Protein AF-A0A411LG34-F1 (afdb_monomer_lite)

Radius of gyration: 16.05 Å; chains: 1; bounding box: 43×27×37 Å

Organism: Sphingomonas paucimobilis (NCBI:txid13689)

Foldseek 3Di:
DDDDPVRVLVVLLVVLVVLQVPDDPVCNVVSVVVSVVSVVVSVLSVQCVVLVVCVVVPRNPSNVVSCVVVVVVPVPDDD

Structure (mmCIF, N/CA/C/O backbone):
data_AF-A0A411LG34-F1
#
_entry.id   AF-A0A411LG34-F1
#
loop_
_atom_site.group_PDB
_atom_site.id
_atom_site.type_symbol
_atom_site.label_atom_id
_atom_site.label_alt_id
_atom_site.label_comp_id
_atom_site.label_asym_id
_atom_site.label_entity_id
_atom_site.label_seq_id
_atom_site.pdbx_PDB_ins_code
_atom_site.Cartn_x
_atom_site.Cartn_y
_atom_site.Cartn_z
_atom_site.occupancy
_atom_site.B_iso_or_equiv
_atom_site.auth_seq_id
_atom_site.auth_comp_id
_atom_site.auth_asym_id
_atom_site.auth_atom_id
_atom_site.pdbx_PDB_model_num
ATOM 1 N N . MET A 1 1 ? -14.781 -9.487 -13.165 1.00 47.72 1 MET A N 1
ATOM 2 C CA . MET A 1 1 ? -14.302 -9.973 -11.854 1.00 47.72 1 MET A CA 1
ATOM 3 C C . MET A 1 1 ? -13.189 -9.034 -11.416 1.00 47.72 1 MET A C 1
ATOM 5 O O . MET A 1 1 ? -12.200 -8.947 -12.130 1.00 47.72 1 MET A O 1
ATOM 9 N N . TYR A 1 2 ? -13.391 -8.247 -10.357 1.00 55.53 2 TYR A N 1
ATOM 10 C CA . TYR A 1 2 ? -12.357 -7.332 -9.857 1.00 55.53 2 TYR A CA 1
ATOM 11 C C . TYR A 1 2 ? -11.288 -8.127 -9.099 1.00 55.53 2 TYR A C 1
ATOM 13 O O . TYR A 1 2 ? -11.627 -9.049 -8.356 1.00 55.53 2 TYR A O 1
ATOM 21 N N . ALA A 1 3 ? -10.011 -7.799 -9.311 1.00 70.50 3 ALA A N 1
ATOM 22 C CA . ALA A 1 3 ? -8.912 -8.403 -8.565 1.00 70.50 3 ALA A CA 1
ATOM 23 C C . ALA A 1 3 ? -9.016 -8.021 -7.082 1.00 70.50 3 ALA A C 1
ATOM 25 O O . ALA A 1 3 ? -9.332 -6.876 -6.751 1.00 70.50 3 ALA A O 1
ATOM 26 N N . THR A 1 4 ? -8.746 -8.968 -6.183 1.00 88.12 4 THR A N 1
ATOM 27 C CA . THR A 1 4 ? -8.660 -8.649 -4.752 1.00 88.12 4 THR A CA 1
ATOM 28 C C . THR A 1 4 ? -7.456 -7.742 -4.490 1.00 88.12 4 THR A C 1
ATOM 30 O O . THR A 1 4 ? -6.478 -7.766 -5.239 1.00 88.12 4 THR A O 1
ATOM 33 N N . LEU A 1 5 ? -7.479 -6.970 -3.398 1.00 87.50 5 LEU A N 1
ATOM 34 C CA . LEU A 1 5 ? -6.352 -6.109 -3.013 1.00 87.50 5 LEU A CA 1
ATOM 35 C C . LEU A 1 5 ? -5.022 -6.882 -2.983 1.00 87.50 5 LEU A C 1
ATOM 37 O O . LEU A 1 5 ? -4.014 -6.427 -3.516 1.00 87.50 5 LEU A O 1
ATOM 41 N N . THR A 1 6 ? -5.041 -8.092 -2.422 1.00 88.31 6 THR A N 1
ATOM 42 C CA . THR A 1 6 ? -3.881 -8.989 -2.376 1.00 88.31 6 THR A CA 1
ATOM 43 C C . THR A 1 6 ? -3.383 -9.373 -3.771 1.00 88.31 6 THR A C 1
ATOM 45 O O . THR A 1 6 ? -2.176 -9.381 -4.001 1.00 88.31 6 THR A O 1
ATOM 48 N N . GLN A 1 7 ? -4.283 -9.661 -4.718 1.00 92.19 7 GLN A N 1
ATOM 49 C CA . GLN A 1 7 ? -3.907 -9.968 -6.103 1.00 92.19 7 GLN A CA 1
ATOM 50 C C . GLN A 1 7 ? -3.272 -8.757 -6.796 1.00 92.19 7 GLN A C 1
ATOM 52 O O . GLN A 1 7 ? -2.248 -8.909 -7.460 1.00 92.19 7 GLN A O 1
ATOM 57 N N . SER A 1 8 ? -3.826 -7.558 -6.597 1.00 92.69 8 SER A N 1
ATOM 58 C CA . SER A 1 8 ? -3.277 -6.316 -7.153 1.00 92.69 8 SER A CA 1
ATOM 59 C C . SER A 1 8 ? -1.884 -6.000 -6.599 1.00 92.69 8 SER A C 1
ATOM 61 O O . SER A 1 8 ? -0.978 -5.675 -7.365 1.00 92.69 8 SER A O 1
ATOM 63 N N . LEU A 1 9 ? -1.671 -6.166 -5.287 1.00 93.25 9 LEU A N 1
ATOM 64 C CA . LEU A 1 9 ? -0.354 -5.975 -4.670 1.00 93.25 9 LEU A CA 1
ATOM 65 C C . LEU A 1 9 ? 0.661 -7.002 -5.178 1.00 93.25 9 LEU A C 1
ATOM 67 O O . LEU A 1 9 ? 1.791 -6.641 -5.499 1.00 93.25 9 LEU A O 1
ATOM 71 N N . ARG A 1 10 ? 0.247 -8.264 -5.340 1.00 93.19 10 ARG A N 1
ATOM 72 C CA . ARG A 1 10 ? 1.121 -9.307 -5.886 1.00 93.19 10 ARG A CA 1
ATOM 73 C C . ARG A 1 10 ? 1.512 -9.033 -7.337 1.00 93.19 10 ARG A C 1
ATOM 75 O O . ARG A 1 10 ? 2.661 -9.250 -7.713 1.00 93.19 10 ARG A O 1
ATOM 82 N N .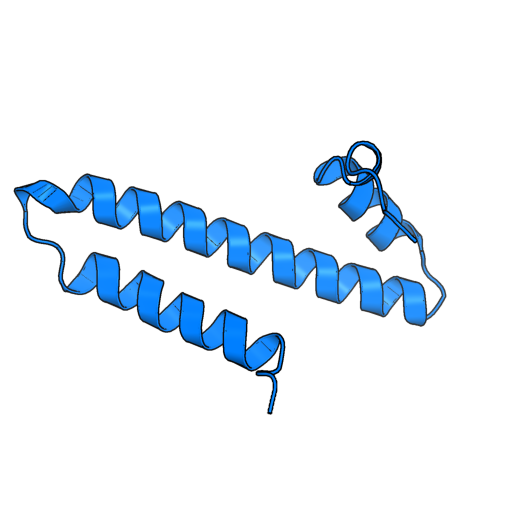 ALA A 1 11 ? 0.584 -8.535 -8.151 1.00 93.06 11 ALA A N 1
ATOM 83 C CA . ALA A 1 11 ? 0.890 -8.109 -9.512 1.00 93.06 11 ALA A CA 1
ATOM 84 C C . ALA A 1 11 ? 1.917 -6.963 -9.518 1.00 93.06 11 ALA A C 1
ATOM 86 O O . ALA A 1 11 ? 2.859 -6.988 -10.310 1.00 93.06 11 ALA A O 1
ATOM 87 N N . LEU A 1 12 ? 1.787 -6.006 -8.595 1.00 93.19 12 LEU A N 1
ATOM 88 C CA . LEU A 1 12 ? 2.718 -4.886 -8.471 1.00 93.19 12 LEU A CA 1
ATOM 89 C C . LEU A 1 12 ? 4.131 -5.334 -8.060 1.00 93.19 12 LEU A C 1
ATOM 91 O O . LEU A 1 12 ? 5.107 -4.815 -8.595 1.00 93.19 12 LEU A O 1
ATOM 95 N N . GLU A 1 13 ? 4.262 -6.338 -7.187 1.00 94.19 13 GLU A N 1
ATOM 96 C CA . GLU A 1 13 ? 5.558 -6.957 -6.860 1.00 94.19 13 GLU A CA 1
ATOM 97 C C . GLU A 1 13 ? 6.228 -7.574 -8.095 1.00 94.19 13 GLU A C 1
ATOM 99 O O . GLU A 1 13 ? 7.420 -7.372 -8.328 1.00 94.19 13 GLU A O 1
ATOM 104 N N . VAL A 1 14 ? 5.458 -8.286 -8.925 1.00 95.38 14 VAL A N 1
ATOM 105 C CA . VAL A 1 14 ? 5.971 -8.893 -10.163 1.00 95.38 14 VAL A CA 1
ATOM 106 C C . VAL A 1 14 ? 6.448 -7.823 -11.145 1.00 95.38 14 VAL A C 1
ATOM 108 O O . VAL A 1 14 ? 7.512 -7.986 -11.747 1.00 95.38 14 VAL A O 1
ATOM 111 N N . VAL A 1 15 ? 5.692 -6.729 -11.291 1.00 91.44 15 VAL A N 1
ATOM 112 C CA . VAL A 1 15 ? 6.074 -5.591 -12.141 1.00 91.44 15 VAL A CA 1
ATOM 113 C C . VAL A 1 15 ? 7.351 -4.942 -11.617 1.00 91.44 15 VAL A C 1
ATOM 115 O O . VAL A 1 15 ? 8.310 -4.824 -12.375 1.00 91.44 15 VAL A O 1
ATOM 118 N N . ARG A 1 16 ? 7.408 -4.613 -10.321 1.00 93.38 16 ARG A N 1
ATOM 119 C CA . ARG A 1 16 ? 8.583 -4.031 -9.657 1.00 93.38 16 ARG A CA 1
ATOM 120 C C . ARG A 1 16 ? 9.845 -4.852 -9.915 1.00 93.38 16 ARG A C 1
ATOM 122 O O . ARG A 1 16 ? 10.866 -4.318 -10.346 1.00 93.38 16 ARG A O 1
ATOM 129 N N . ASP A 1 17 ? 9.776 -6.155 -9.657 1.00 92.25 17 ASP A N 1
ATOM 130 C CA . ASP A 1 17 ? 10.928 -7.043 -9.802 1.00 92.25 17 ASP A CA 1
ATOM 131 C C . ASP A 1 17 ? 11.289 -7.239 -11.284 1.00 92.25 17 ASP A C 1
ATOM 133 O O . ASP A 1 17 ? 12.456 -7.388 -11.648 1.00 92.25 17 ASP A O 1
ATOM 137 N N . GLY A 1 18 ? 10.284 -7.242 -12.164 1.00 90.56 18 GLY A N 1
ATOM 138 C CA . GLY A 1 18 ? 10.457 -7.305 -13.611 1.00 90.56 18 GLY A CA 1
ATOM 139 C C . GLY A 1 18 ? 11.104 -6.054 -14.209 1.00 90.56 18 GLY A C 1
ATOM 140 O O . GLY A 1 18 ? 11.867 -6.193 -15.165 1.00 90.56 18 GLY A O 1
ATOM 141 N N . ASP A 1 19 ? 10.821 -4.870 -13.666 1.00 89.06 19 ASP A N 1
ATOM 142 C CA . ASP A 1 19 ? 11.380 -3.587 -14.106 1.00 89.06 19 ASP A CA 1
ATOM 143 C C . ASP A 1 19 ? 12.888 -3.528 -13.867 1.00 89.06 19 ASP A C 1
ATOM 145 O O . ASP A 1 19 ? 13.638 -3.171 -14.771 1.00 89.06 19 ASP A O 1
ATOM 149 N N . VAL A 1 20 ? 13.349 -3.948 -12.685 1.00 89.25 20 VAL A N 1
ATOM 150 C CA . VAL A 1 20 ? 14.783 -3.963 -12.357 1.00 89.25 20 VAL A CA 1
ATOM 151 C C . VAL A 1 20 ? 15.516 -5.060 -13.129 1.00 89.25 20 VAL A C 1
ATOM 153 O O . VAL A 1 20 ? 16.557 -4.798 -13.724 1.00 89.25 20 VAL A O 1
ATOM 156 N N . ARG A 1 21 ? 14.967 -6.285 -13.179 1.00 91.94 21 ARG A N 1
ATOM 157 C CA . ARG A 1 21 ? 15.628 -7.428 -13.844 1.00 91.94 21 ARG A CA 1
ATOM 158 C C . ARG A 1 21 ? 15.842 -7.234 -15.344 1.00 91.94 21 ARG A C 1
ATOM 160 O O . ARG A 1 21 ? 16.770 -7.815 -15.894 1.00 91.94 21 ARG A O 1
ATOM 167 N N . ARG A 1 22 ? 14.966 -6.479 -16.013 1.00 90.88 22 ARG A N 1
ATOM 168 C CA . ARG A 1 22 ? 15.010 -6.259 -17.469 1.00 90.88 22 ARG A CA 1
ATOM 169 C C . ARG A 1 22 ? 15.641 -4.921 -17.856 1.00 90.88 22 ARG A C 1
ATOM 171 O O . ARG A 1 22 ? 15.716 -4.621 -19.045 1.00 90.88 22 ARG A O 1
ATOM 178 N N . ALA A 1 23 ? 16.066 -4.113 -16.885 1.00 89.88 23 ALA A N 1
ATOM 179 C CA . ALA A 1 23 ? 16.602 -2.789 -17.159 1.00 89.88 23 ALA A CA 1
ATOM 180 C C . ALA A 1 23 ? 17.941 -2.871 -17.902 1.00 89.88 23 ALA A C 1
ATOM 182 O O . ALA A 1 23 ? 18.877 -3.540 -17.466 1.00 89.88 23 ALA A O 1
ATOM 183 N N . ALA A 1 24 ? 18.052 -2.131 -19.006 1.00 89.56 24 ALA A N 1
ATOM 184 C CA . ALA A 1 24 ? 19.332 -1.908 -19.667 1.00 89.56 24 ALA A CA 1
ATOM 185 C C . ALA A 1 24 ? 20.221 -0.992 -18.799 1.00 89.56 24 ALA A C 1
ATOM 187 O O . ALA A 1 24 ? 19.674 -0.155 -18.069 1.00 89.56 24 ALA A O 1
ATOM 188 N N . PRO A 1 25 ? 21.566 -1.056 -18.912 1.00 89.44 25 PRO A N 1
ATOM 189 C CA . PRO A 1 25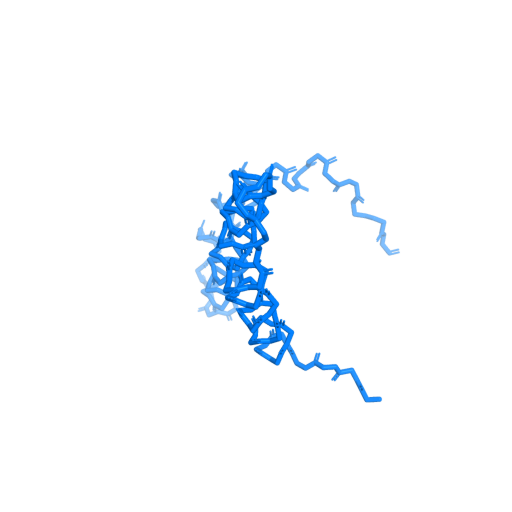 ? 22.481 -0.273 -18.072 1.00 89.44 25 PRO A CA 1
ATOM 190 C C . PRO A 1 25 ? 22.174 1.230 -18.036 1.00 89.44 25 PRO A C 1
ATOM 192 O O . PRO A 1 25 ? 22.203 1.843 -16.972 1.00 89.44 25 PRO A O 1
ATOM 195 N N . LEU A 1 26 ? 21.794 1.810 -19.180 1.00 92.06 26 LEU A N 1
ATOM 196 C CA . LEU A 1 26 ? 21.464 3.236 -19.308 1.00 92.06 26 LEU A CA 1
ATOM 197 C C . LEU A 1 26 ? 20.165 3.637 -18.584 1.00 92.06 26 LEU A C 1
ATOM 199 O O . LEU A 1 26 ? 19.984 4.803 -18.258 1.00 92.06 26 LEU A O 1
ATOM 203 N N . THR A 1 27 ? 19.280 2.677 -18.299 1.00 91.50 27 THR A N 1
ATOM 204 C CA . THR A 1 27 ? 17.962 2.891 -17.663 1.00 91.50 27 THR A CA 1
ATOM 205 C C . THR A 1 27 ? 17.875 2.336 -16.239 1.00 91.50 27 THR A C 1
ATOM 207 O O . THR A 1 27 ? 16.841 2.449 -15.581 1.00 91.50 27 THR A O 1
ATOM 210 N N . LEU A 1 28 ? 18.956 1.730 -15.735 1.00 90.81 28 LEU A N 1
ATOM 211 C CA . LEU A 1 28 ? 18.957 0.994 -14.469 1.00 90.81 28 LEU A CA 1
ATOM 212 C C . LEU A 1 28 ? 18.590 1.886 -13.275 1.00 90.81 28 LEU A C 1
ATOM 214 O O . LEU A 1 28 ? 17.817 1.484 -12.407 1.00 90.81 28 LEU A O 1
ATOM 218 N N 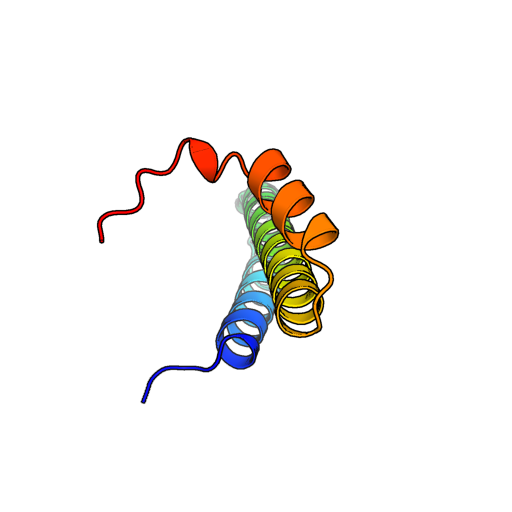. ARG A 1 29 ? 19.083 3.130 -13.260 1.00 93.25 29 ARG A N 1
ATOM 219 C CA . ARG A 1 29 ? 18.756 4.109 -12.212 1.00 93.25 29 ARG A CA 1
ATOM 220 C C . ARG A 1 29 ? 17.260 4.421 -12.162 1.00 93.25 29 ARG A C 1
ATOM 222 O O . ARG A 1 29 ? 16.680 4.463 -11.081 1.00 93.25 29 ARG A O 1
ATOM 229 N 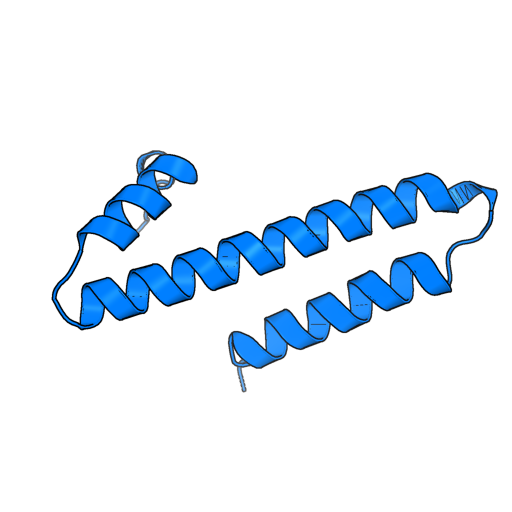N . GLU A 1 30 ? 16.634 4.623 -13.317 1.00 93.69 30 GLU A N 1
ATOM 230 C CA . GLU A 1 30 ? 15.199 4.903 -13.407 1.00 93.69 30 GLU A CA 1
ATOM 231 C C . GLU A 1 30 ? 14.362 3.683 -13.021 1.00 93.69 30 GLU A C 1
ATOM 233 O O . GLU A 1 30 ? 13.367 3.820 -12.312 1.00 93.69 30 GLU A O 1
ATOM 238 N N . ALA A 1 31 ? 14.785 2.484 -13.432 1.00 93.31 31 ALA A N 1
ATOM 239 C CA . ALA A 1 31 ? 14.134 1.240 -13.037 1.00 93.31 31 ALA A CA 1
ATOM 240 C C . ALA A 1 31 ? 14.171 1.038 -11.514 1.00 93.31 31 ALA A C 1
ATOM 242 O O . ALA A 1 31 ? 13.149 0.705 -10.915 1.00 93.31 31 ALA A O 1
ATOM 243 N N . HIS A 1 32 ? 15.303 1.324 -10.861 1.00 93.44 32 HIS A N 1
ATOM 244 C CA . HIS A 1 32 ? 15.389 1.314 -9.399 1.00 93.44 32 HIS A CA 1
ATOM 245 C C . HIS A 1 32 ? 14.504 2.377 -8.744 1.00 93.44 32 HIS A C 1
ATOM 247 O O . HIS A 1 32 ? 13.853 2.084 -7.742 1.00 93.44 32 HIS A O 1
ATOM 253 N N . ALA A 1 33 ? 14.437 3.588 -9.305 1.00 93.44 33 ALA A N 1
ATOM 254 C CA . ALA A 1 33 ? 13.560 4.638 -8.790 1.00 93.44 33 ALA A CA 1
ATOM 255 C C . ALA A 1 33 ? 12.081 4.221 -8.857 1.00 93.44 33 ALA A C 1
ATOM 257 O O . ALA A 1 33 ? 11.370 4.309 -7.856 1.00 93.44 33 ALA A O 1
ATOM 258 N N . ARG A 1 34 ? 11.626 3.678 -9.996 1.00 93.31 34 ARG A N 1
ATOM 259 C CA . ARG A 1 34 ? 10.266 3.126 -10.125 1.00 93.31 34 ARG A CA 1
ATOM 260 C C . ARG A 1 34 ? 10.027 1.982 -9.147 1.00 93.31 34 ARG A C 1
ATOM 262 O O . ARG A 1 34 ? 8.981 1.940 -8.502 1.00 93.31 34 ARG A O 1
ATOM 269 N N . ALA A 1 35 ? 11.004 1.095 -8.976 1.00 93.44 35 ALA A N 1
ATOM 270 C CA . ALA A 1 35 ? 10.874 -0.020 -8.052 1.00 93.44 35 ALA A CA 1
ATOM 271 C C . ALA A 1 35 ? 10.757 0.428 -6.583 1.00 93.44 35 ALA A C 1
ATOM 273 O O . ALA A 1 35 ? 10.001 -0.165 -5.807 1.00 93.44 35 ALA A O 1
ATOM 274 N N . ALA A 1 36 ? 11.460 1.497 -6.204 1.00 93.38 36 ALA A N 1
ATOM 275 C CA . ALA A 1 36 ? 11.344 2.113 -4.887 1.00 93.38 36 ALA A CA 1
ATOM 276 C C . ALA A 1 36 ? 9.951 2.726 -4.670 1.00 93.38 36 ALA A C 1
ATOM 278 O O . ALA A 1 36 ? 9.331 2.472 -3.638 1.00 93.38 36 ALA A O 1
ATOM 279 N N . ILE A 1 37 ? 9.419 3.446 -5.667 1.00 93.44 37 ILE A N 1
ATOM 280 C CA . ILE A 1 37 ? 8.054 3.997 -5.631 1.00 93.44 37 ILE A CA 1
ATOM 281 C C . ILE A 1 37 ? 7.025 2.875 -5.444 1.00 93.44 37 ILE A C 1
ATOM 283 O O . ILE A 1 37 ? 6.178 2.956 -4.557 1.00 93.44 37 ILE A O 1
ATOM 287 N N . MET A 1 38 ? 7.125 1.791 -6.222 1.00 95.12 38 MET A N 1
ATOM 288 C CA . MET A 1 38 ? 6.216 0.644 -6.101 1.00 95.12 38 MET A CA 1
ATOM 289 C C . MET A 1 38 ? 6.318 -0.026 -4.728 1.00 95.12 38 MET A C 1
ATOM 291 O O . MET A 1 38 ? 5.304 -0.392 -4.145 1.00 95.12 38 MET A O 1
ATOM 295 N N . THR A 1 39 ? 7.529 -0.150 -4.178 1.00 95.19 39 THR A N 1
ATOM 296 C CA . THR A 1 39 ? 7.741 -0.701 -2.829 1.00 95.19 39 THR A CA 1
ATOM 297 C C . THR A 1 39 ? 7.056 0.153 -1.770 1.00 95.19 39 THR A C 1
ATOM 299 O O . THR A 1 39 ? 6.394 -0.383 -0.883 1.00 95.19 39 THR A O 1
ATOM 302 N N . HIS A 1 40 ? 7.167 1.476 -1.888 1.00 93.75 40 HIS A N 1
ATOM 303 C CA . HIS A 1 40 ? 6.499 2.397 -0.982 1.00 93.75 40 HIS A CA 1
ATOM 304 C C . HIS A 1 40 ? 4.973 2.301 -1.101 1.00 93.75 40 HIS A C 1
ATOM 306 O O . HIS A 1 40 ? 4.295 2.168 -0.087 1.00 93.75 40 HIS A O 1
ATOM 312 N N . ALA A 1 41 ? 4.435 2.257 -2.324 1.00 92.31 41 ALA A N 1
ATOM 313 C CA . ALA A 1 41 ? 3.002 2.093 -2.563 1.00 92.31 41 ALA A CA 1
ATOM 314 C C . ALA A 1 41 ? 2.451 0.784 -1.966 1.00 92.31 41 ALA A C 1
ATOM 316 O O . ALA A 1 41 ? 1.398 0.790 -1.324 1.00 92.31 41 ALA A O 1
ATOM 317 N N . ILE A 1 42 ? 3.179 -0.331 -2.115 1.00 94.19 42 ILE A N 1
ATOM 318 C CA . ILE A 1 42 ? 2.815 -1.618 -1.500 1.00 94.19 42 ILE A CA 1
ATOM 319 C C . ILE A 1 42 ? 2.798 -1.486 0.027 1.00 94.19 42 ILE A C 1
ATOM 321 O O . ILE A 1 42 ? 1.818 -1.870 0.665 1.00 94.19 42 ILE A O 1
ATOM 325 N N . GLY A 1 43 ? 3.857 -0.914 0.607 1.00 92.62 43 GLY A N 1
ATOM 326 C CA . GLY A 1 43 ? 3.988 -0.733 2.053 1.00 92.62 43 GLY A CA 1
ATOM 327 C C . GLY A 1 43 ? 2.858 0.106 2.650 1.00 92.62 43 GLY A C 1
ATOM 328 O O . GLY A 1 43 ? 2.194 -0.340 3.584 1.00 92.62 43 GLY A O 1
ATOM 329 N N . VAL A 1 44 ? 2.588 1.272 2.059 1.00 93.00 44 VAL A N 1
ATOM 330 C CA . VAL A 1 44 ? 1.490 2.168 2.458 1.00 93.00 44 VAL A CA 1
ATOM 331 C C . VAL A 1 44 ? 0.141 1.454 2.388 1.00 93.00 44 VAL A C 1
ATOM 333 O O . VAL A 1 44 ? -0.661 1.536 3.317 1.00 93.00 44 VAL A O 1
ATOM 336 N N . THR A 1 45 ? -0.103 0.693 1.321 1.00 93.81 45 THR A N 1
ATOM 337 C CA . THR A 1 45 ? -1.372 -0.025 1.149 1.00 93.81 45 THR A CA 1
ATOM 338 C C . THR A 1 45 ? -1.573 -1.097 2.222 1.00 93.81 45 THR A C 1
ATOM 340 O O . THR A 1 45 ? -2.672 -1.241 2.758 1.00 93.81 45 THR A O 1
ATOM 343 N N . LEU A 1 46 ? -0.519 -1.839 2.574 1.00 91.94 46 LEU A N 1
ATOM 344 C CA . LEU A 1 46 ? -0.577 -2.846 3.638 1.00 91.94 46 LEU A CA 1
ATOM 345 C C . LEU A 1 46 ? -0.800 -2.213 5.016 1.00 91.94 46 LEU A C 1
ATOM 347 O O . LEU A 1 46 ? -1.580 -2.741 5.808 1.00 91.94 46 LEU A O 1
ATOM 351 N N . GLN A 1 47 ? -0.159 -1.074 5.290 1.00 91.88 47 GLN A N 1
ATOM 352 C CA . GLN A 1 47 ? -0.371 -0.311 6.523 1.00 91.88 47 GLN A CA 1
ATOM 353 C C . GLN A 1 47 ? -1.819 0.174 6.633 1.00 91.88 47 GLN A C 1
ATOM 355 O O . GLN A 1 47 ? -2.446 -0.010 7.675 1.00 91.88 47 GLN A O 1
ATOM 360 N N . LEU A 1 48 ? -2.380 0.711 5.546 1.00 92.00 48 LEU A N 1
ATOM 361 C CA . LEU A 1 48 ? -3.776 1.139 5.508 1.00 92.00 48 LEU A CA 1
ATOM 362 C C . LEU A 1 48 ? -4.735 -0.042 5.705 1.00 92.00 48 LEU A C 1
ATOM 364 O O . LEU A 1 48 ? -5.660 0.048 6.506 1.00 92.00 48 LEU A O 1
ATOM 368 N N . ALA A 1 49 ? -4.497 -1.174 5.037 1.00 92.25 49 ALA A N 1
ATOM 369 C CA . ALA A 1 49 ? -5.316 -2.374 5.206 1.00 92.25 49 ALA A CA 1
ATOM 370 C C . ALA A 1 49 ? -5.300 -2.888 6.658 1.00 92.25 49 ALA A C 1
ATOM 372 O O . ALA A 1 49 ? -6.341 -3.276 7.194 1.00 92.25 49 ALA A O 1
ATOM 373 N N . ALA A 1 50 ? -4.137 -2.861 7.318 1.00 91.38 50 ALA A N 1
ATOM 374 C CA . ALA A 1 50 ? -4.012 -3.213 8.730 1.00 91.38 50 ALA A CA 1
ATOM 375 C C . ALA A 1 50 ? -4.771 -2.230 9.636 1.00 91.38 50 ALA A C 1
ATOM 377 O O . ALA A 1 50 ? -5.480 -2.658 10.547 1.00 91.38 50 ALA A O 1
ATOM 378 N N . ALA A 1 51 ? -4.678 -0.931 9.353 1.00 93.56 51 ALA A N 1
ATOM 379 C CA . ALA A 1 51 ? -5.367 0.110 10.104 1.00 93.56 51 ALA A CA 1
ATOM 380 C C . ALA A 1 51 ? -6.898 0.014 9.974 1.00 93.56 51 ALA A C 1
ATOM 382 O O . ALA A 1 51 ? -7.608 0.087 10.975 1.00 93.56 51 ALA A O 1
ATOM 383 N N . VAL A 1 52 ? -7.410 -0.247 8.765 1.00 92.38 52 VAL A N 1
ATOM 384 C CA . VAL A 1 52 ? -8.841 -0.505 8.520 1.00 92.38 52 VAL A CA 1
ATOM 385 C C . VAL A 1 52 ? -9.313 -1.738 9.288 1.00 92.38 52 VAL A C 1
ATOM 387 O O . VAL A 1 52 ? -10.392 -1.724 9.879 1.00 92.38 52 VAL A O 1
ATOM 390 N N . LYS A 1 53 ? -8.501 -2.800 9.332 1.00 93.94 53 LYS A N 1
ATOM 391 C CA . LYS A 1 53 ? -8.830 -4.008 10.096 1.00 93.94 53 LYS A CA 1
ATOM 392 C C . LYS A 1 53 ? -8.916 -3.734 11.602 1.00 93.94 53 LYS A C 1
ATOM 394 O O . LYS A 1 53 ? -9.823 -4.256 12.244 1.00 93.94 53 LYS A O 1
ATOM 399 N N . ALA A 1 54 ? -8.005 -2.932 12.157 1.00 93.75 54 ALA A N 1
ATOM 400 C CA . ALA A 1 54 ? -8.053 -2.523 13.562 1.00 93.75 54 ALA A CA 1
ATOM 401 C C . ALA A 1 54 ? -9.305 -1.682 13.865 1.00 93.75 54 ALA A C 1
ATOM 403 O O . ALA A 1 54 ? -10.022 -1.973 14.822 1.00 93.75 54 ALA A O 1
ATOM 404 N N . ALA A 1 55 ? -9.638 -0.733 12.984 1.00 94.81 55 ALA A N 1
ATOM 405 C CA . ALA A 1 55 ? -10.837 0.091 13.119 1.00 94.81 55 ALA A CA 1
ATOM 406 C C . ALA A 1 55 ? -12.122 -0.745 13.079 1.00 94.81 55 ALA A C 1
ATOM 408 O O . ALA A 1 55 ? -13.001 -0.566 13.919 1.00 94.81 55 ALA A O 1
ATOM 409 N N . ALA A 1 56 ? -12.207 -1.717 12.167 1.00 94.69 56 ALA A N 1
ATOM 410 C CA . ALA 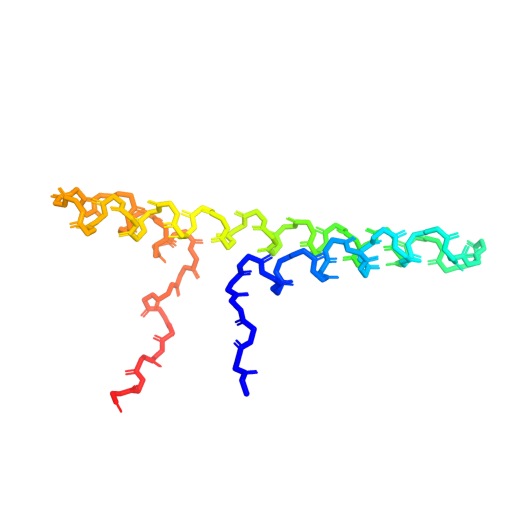A 1 56 ? -13.325 -2.658 12.108 1.00 94.69 56 ALA A CA 1
ATOM 411 C C . ALA A 1 56 ? -13.440 -3.539 13.368 1.00 94.69 56 ALA A C 1
ATOM 413 O O . ALA A 1 56 ? -14.527 -4.016 13.685 1.00 94.69 56 ALA A O 1
ATOM 414 N N . ALA A 1 57 ? -12.337 -3.742 14.096 1.00 97.25 57 ALA A N 1
ATOM 415 C CA . ALA A 1 57 ? -12.306 -4.436 15.382 1.00 97.25 57 ALA A CA 1
ATOM 416 C C . ALA A 1 57 ? -12.573 -3.513 16.591 1.00 97.25 57 ALA A C 1
ATOM 418 O O . ALA A 1 57 ? -12.551 -3.987 17.725 1.00 97.25 57 ALA A O 1
ATOM 419 N N . GLY A 1 58 ? -12.839 -2.221 16.366 1.00 97.12 58 GLY A N 1
ATOM 420 C CA . GLY A 1 58 ? -13.185 -1.248 17.404 1.00 97.12 58 GLY A CA 1
ATOM 421 C C . GLY A 1 58 ? -12.038 -0.352 17.880 1.00 97.12 58 GLY A C 1
ATOM 422 O O . GLY A 1 58 ? -12.270 0.480 18.753 1.00 97.12 58 GLY A O 1
ATOM 423 N N . ASP A 1 59 ? -10.834 -0.472 17.313 1.00 96.75 59 ASP A N 1
ATOM 424 C CA . ASP A 1 59 ? -9.716 0.444 17.578 1.00 96.75 59 ASP A CA 1
ATOM 425 C C . ASP A 1 59 ? -9.482 1.376 16.375 1.00 96.75 59 ASP A C 1
ATOM 427 O O . ASP A 1 59 ? -8.799 0.999 15.418 1.00 96.75 59 ASP A O 1
ATOM 431 N N . PRO A 1 60 ? -10.048 2.596 16.378 1.00 94.75 60 PRO A N 1
ATOM 432 C CA . PRO A 1 60 ? -9.906 3.529 15.265 1.00 94.75 60 PRO A CA 1
ATOM 433 C C . PRO A 1 60 ? -8.563 4.274 15.254 1.00 94.75 60 PRO A C 1
ATOM 435 O O . PRO A 1 60 ? -8.257 4.933 14.257 1.00 94.75 60 PRO A O 1
ATOM 438 N N . ALA A 1 61 ? -7.753 4.207 16.320 1.00 95.19 61 ALA A N 1
ATOM 439 C CA . ALA A 1 61 ? -6.541 5.020 16.435 1.00 95.19 61 ALA A CA 1
ATOM 440 C C . ALA A 1 61 ? -5.527 4.773 15.295 1.00 95.19 61 ALA A C 1
ATOM 442 O O . ALA A 1 61 ? -5.031 5.753 14.728 1.00 95.19 61 ALA A O 1
ATOM 443 N N . PRO A 1 62 ? -5.267 3.522 14.858 1.00 92.94 62 PRO A N 1
ATOM 444 C CA . PRO A 1 62 ? -4.404 3.258 13.709 1.00 92.94 62 PRO A CA 1
ATOM 445 C C . PRO A 1 62 ? -4.926 3.864 12.400 1.00 92.94 62 PRO A C 1
ATOM 447 O O . PRO A 1 62 ? -4.133 4.336 11.587 1.00 92.94 62 PRO A O 1
ATOM 450 N N . ALA A 1 63 ? -6.246 3.869 12.184 1.00 91.69 63 ALA A N 1
ATOM 451 C CA . ALA A 1 63 ? -6.852 4.425 10.972 1.00 91.69 63 ALA A CA 1
ATOM 452 C C . ALA A 1 63 ? -6.738 5.952 10.929 1.00 91.69 63 ALA A C 1
ATOM 454 O O . ALA A 1 63 ? -6.385 6.505 9.890 1.00 91.69 63 ALA A O 1
ATOM 455 N N . LEU A 1 64 ? -6.953 6.624 12.063 1.00 91.00 64 LEU A N 1
ATOM 456 C CA . LEU A 1 64 ? -6.768 8.073 12.182 1.00 91.00 64 LEU A CA 1
ATOM 457 C C . LEU A 1 64 ? -5.308 8.478 11.939 1.00 91.00 64 LEU A C 1
ATOM 459 O O . LEU A 1 64 ? -5.041 9.417 11.192 1.00 91.00 64 LEU A O 1
ATOM 463 N N . ALA A 1 65 ? -4.358 7.734 12.513 1.00 90.50 65 ALA A N 1
ATOM 464 C CA . ALA A 1 65 ? -2.935 7.969 12.291 1.00 90.50 65 ALA A CA 1
ATOM 465 C C . ALA A 1 65 ? -2.538 7.773 10.816 1.00 90.50 65 ALA A C 1
ATOM 467 O O . ALA A 1 65 ? -1.807 8.593 10.261 1.00 90.50 65 ALA A O 1
ATOM 468 N N . ALA A 1 66 ? -3.046 6.720 10.165 1.00 89.88 66 ALA A N 1
ATOM 469 C CA . ALA A 1 66 ? -2.803 6.473 8.746 1.00 89.88 66 ALA A CA 1
ATOM 470 C C . ALA A 1 66 ? -3.410 7.569 7.852 1.00 89.88 66 ALA A C 1
ATOM 472 O O . ALA A 1 66 ? -2.754 8.014 6.912 1.00 89.88 66 ALA A O 1
ATOM 473 N N . ALA A 1 67 ? -4.623 8.038 8.162 1.00 87.31 67 ALA A N 1
ATOM 474 C CA . ALA A 1 67 ? -5.275 9.116 7.424 1.00 87.31 67 ALA A CA 1
ATOM 475 C C . ALA A 1 67 ? -4.477 10.425 7.495 1.00 87.31 67 ALA A C 1
ATOM 477 O O . ALA A 1 67 ? -4.236 11.035 6.457 1.00 87.31 67 ALA A O 1
ATOM 478 N N . ALA A 1 68 ? -3.993 10.801 8.683 1.00 87.44 68 ALA A N 1
ATOM 479 C CA . ALA A 1 68 ? -3.162 11.990 8.866 1.00 87.44 68 ALA A CA 1
ATOM 480 C C . ALA A 1 68 ? -1.803 11.872 8.151 1.00 87.44 68 ALA A C 1
ATOM 482 O O . ALA A 1 68 ? -1.369 12.802 7.476 1.00 87.44 68 ALA A O 1
ATOM 483 N N . ALA A 1 69 ? -1.136 10.716 8.249 1.00 87.06 69 ALA A N 1
ATOM 484 C CA . ALA A 1 69 ? 0.153 10.488 7.591 1.00 87.06 69 ALA A CA 1
ATOM 485 C C . ALA A 1 69 ? 0.060 10.569 6.057 1.00 87.06 69 ALA A C 1
ATOM 487 O O . ALA A 1 69 ? 1.007 10.995 5.397 1.00 87.06 69 ALA A O 1
ATOM 488 N N . LEU A 1 70 ? -1.083 10.168 5.499 1.00 86.06 70 LEU A N 1
ATOM 489 C CA . LEU A 1 70 ? -1.365 10.207 4.066 1.00 86.06 70 LEU A CA 1
ATOM 490 C C . LEU A 1 70 ? -2.097 11.481 3.624 1.00 86.06 70 LEU A C 1
ATOM 492 O O . LEU A 1 70 ? -2.371 11.620 2.433 1.00 86.06 70 LEU A O 1
ATOM 496 N N . ARG A 1 71 ? -2.398 12.396 4.557 1.00 85.62 71 ARG A N 1
ATOM 497 C CA . ARG A 1 71 ? -3.180 13.622 4.324 1.00 85.62 71 ARG A CA 1
ATOM 498 C C . ARG A 1 71 ? -4.505 13.342 3.601 1.00 85.62 71 ARG A C 1
ATOM 500 O O . ARG A 1 71 ? -4.900 14.064 2.689 1.00 85.62 71 ARG A O 1
ATOM 507 N N . LEU A 1 72 ? -5.176 12.243 3.963 1.00 77.75 72 LEU A N 1
ATOM 508 C CA . LEU A 1 72 ? -6.452 11.845 3.347 1.00 77.75 72 LEU A CA 1
ATOM 509 C C . LEU A 1 72 ? -7.599 12.793 3.710 1.00 77.75 72 LEU A C 1
ATOM 511 O O . LEU A 1 72 ? -8.623 12.786 3.043 1.00 77.75 72 LEU A O 1
ATOM 515 N N . ASP A 1 73 ? -7.423 13.607 4.746 1.00 73.44 73 ASP A N 1
ATOM 516 C CA . ASP A 1 73 ? -8.298 14.716 5.120 1.00 73.44 73 ASP A CA 1
ATOM 517 C C . ASP A 1 73 ? -8.313 15.851 4.085 1.00 73.44 73 ASP A C 1
ATOM 519 O O . ASP A 1 73 ? -9.273 16.614 4.024 1.00 73.44 73 ASP A O 1
ATOM 523 N N . GLU A 1 74 ? -7.288 15.936 3.236 1.00 74.69 74 GLU A N 1
ATOM 524 C CA . GLU A 1 74 ? -7.229 16.879 2.112 1.00 74.69 74 GLU A CA 1
ATOM 525 C C . GLU A 1 74 ? -7.805 16.295 0.819 1.00 74.69 74 GLU A C 1
ATOM 527 O O . GLU A 1 74 ? -8.003 17.013 -0.163 1.00 74.69 74 GLU A O 1
ATOM 532 N N . VAL A 1 75 ? -8.074 14.988 0.803 1.00 64.88 75 VAL A N 1
ATOM 533 C CA . VAL A 1 75 ? -8.709 14.313 -0.323 1.00 64.88 75 VAL A CA 1
ATOM 534 C C . VAL A 1 75 ? -10.213 14.460 -0.148 1.00 64.88 75 VAL A C 1
ATOM 536 O O . VAL A 1 75 ? -10.820 13.826 0.712 1.00 64.88 75 VAL A O 1
ATOM 539 N N . GLU A 1 76 ? -10.819 15.315 -0.966 1.00 52.12 76 GLU A N 1
ATOM 540 C CA . GLU A 1 76 ? -12.265 15.514 -0.977 1.00 52.12 76 GLU A CA 1
ATOM 541 C C . GLU A 1 76 ? -12.955 14.177 -1.298 1.00 52.12 76 GLU A C 1
ATOM 543 O O . GLU A 1 76 ? -12.876 13.658 -2.415 1.00 52.12 76 GLU A O 1
ATOM 548 N N . VAL A 1 77 ? -13.594 13.571 -0.297 1.00 53.88 77 VAL A N 1
ATOM 549 C CA . VAL A 1 77 ? -14.366 12.344 -0.496 1.00 53.88 77 VAL A CA 1
ATOM 550 C C . VAL A 1 77 ? -15.701 12.759 -1.102 1.00 53.88 77 VAL A C 1
ATOM 552 O O . VAL A 1 77 ? -16.588 13.222 -0.387 1.00 53.88 77 VAL A O 1
ATOM 555 N N . GLN A 1 78 ? -15.842 12.631 -2.425 1.00 51.16 78 GLN A N 1
ATOM 556 C CA . GLN A 1 78 ? -17.163 12.733 -3.043 1.00 51.16 78 GLN A CA 1
ATOM 557 C C . GLN A 1 78 ? -18.024 11.549 -2.562 1.00 51.16 78 GLN A C 1
ATOM 559 O O . GLN A 1 78 ? -17.564 10.407 -2.669 1.00 51.16 78 GLN A O 1
ATOM 564 N N . PRO A 1 79 ? -19.210 11.816 -1.984 1.00 52.12 79 PRO A N 1
ATOM 565 C CA . PRO A 1 79 ? -20.119 10.784 -1.489 1.00 52.12 79 PRO A CA 1
ATOM 566 C C . PRO A 1 79 ? -20.724 9.926 -2.607 1.00 52.12 79 PRO A C 1
ATOM 568 O O . PRO A 1 79 ? -20.886 10.434 -3.741 1.00 52.12 79 PRO A O 1
#

Secondary structure (DSSP, 8-state):
-PPPHHHHHHHHHHHHHHHHHT--GGGHHHHHHHHHHHHHHHHHHHHHHHHHHHHHTT--HHHHHHHHHTTGGGS----

pLDDT: mean 87.86, std 11.65, range [47.72, 97.25]

Sequence (79 aa):
MYATLTQSLRALEVVRDGDVRRAAPLTLREAHARAAIMTH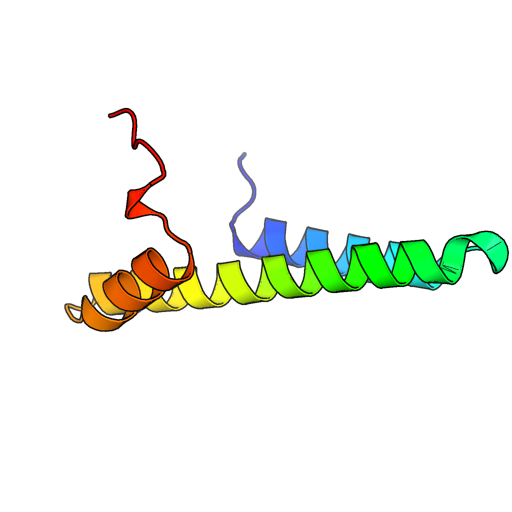AIGVTLQLAAAVKAAAAGDPAPALAAAAALRLDEVEVQP